Protein AF-A0A661APD1-F1 (afdb_monomer_lite)

Radius of gyration: 33.22 Å; chains: 1; bounding box: 95×35×81 Å

Secondary structure (DSSP, 8-state):
-HHHHHHHHHHHHHHHHHHHHHHHHHHHHHHHHHHHHHHPPTTEEEEEEEEEETTEEEEEEEES-HHHHHHHHHHHHH-TTEEEEEEEEEEEEEETTTEEEEEEEEEEEEPHHHH-----------HHHHHHHHHHHHHHHHHHHHTT---HHHHHHHGGGS--

pLDDT: mean 78.54, std 14.91, range [47.41, 95.19]

Structure (mmCIF, N/CA/C/O backbone):
data_AF-A0A661APD1-F1
#
_entry.id   AF-A0A661APD1-F1
#
loop_
_atom_site.group_PDB
_atom_site.id
_atom_site.type_symbol
_atom_site.label_atom_id
_atom_site.label_alt_id
_atom_site.label_comp_id
_atom_site.label_asym_id
_atom_site.label_entity_id
_atom_site.label_seq_id
_atom_site.pdbx_PDB_ins_code
_atom_site.Cartn_x
_atom_site.Cartn_y
_atom_site.Cartn_z
_atom_site.occupancy
_atom_site.B_iso_or_equiv
_atom_site.auth_seq_id
_atom_site.auth_comp_id
_atom_site.auth_asym_id
_atom_site.auth_atom_id
_atom_site.pdbx_PDB_model_num
ATOM 1 N N . MET A 1 1 ? -22.738 3.710 44.321 1.00 55.38 1 MET A N 1
ATOM 2 C CA . MET A 1 1 ? -22.842 2.287 43.919 1.00 55.38 1 MET A CA 1
ATOM 3 C C . MET A 1 1 ? -23.412 2.061 42.514 1.00 55.38 1 MET A C 1
ATOM 5 O O . MET A 1 1 ? -22.608 1.813 41.630 1.00 55.38 1 MET A O 1
ATOM 9 N N . GLN A 1 2 ? -24.725 2.163 42.228 1.00 61.28 2 GLN A N 1
ATOM 10 C CA . GLN A 1 2 ? -25.247 1.843 40.871 1.00 61.28 2 GLN A CA 1
ATOM 11 C C . GLN A 1 2 ? -24.690 2.753 39.754 1.00 61.28 2 GLN A C 1
ATOM 13 O O . GLN A 1 2 ? -24.243 2.257 38.725 1.00 61.28 2 GLN A O 1
ATOM 18 N N . LYS A 1 3 ? -24.613 4.072 39.991 1.00 72.00 3 LYS A N 1
ATOM 19 C CA . LYS A 1 3 ? -24.059 5.041 39.021 1.00 72.00 3 LYS A CA 1
ATOM 20 C C . LYS A 1 3 ? -22.561 4.853 38.737 1.00 72.00 3 LYS A C 1
ATOM 22 O O . LYS A 1 3 ? -22.103 5.121 37.631 1.00 72.00 3 LYS A O 1
ATOM 27 N N . GLU A 1 4 ? -21.791 4.389 39.719 1.00 74.38 4 GLU A N 1
ATOM 28 C CA . GLU A 1 4 ? -20.347 4.147 39.564 1.00 74.38 4 GLU A CA 1
ATOM 29 C C . GLU A 1 4 ? -20.084 2.877 38.753 1.00 74.38 4 GLU A C 1
ATOM 31 O O . GLU A 1 4 ? -19.214 2.877 37.886 1.00 74.38 4 GLU A O 1
ATOM 36 N N . ALA A 1 5 ? -20.889 1.829 38.961 1.00 74.81 5 ALA A N 1
ATOM 37 C CA . ALA A 1 5 ? -20.815 0.601 38.175 1.00 74.81 5 ALA A CA 1
ATOM 38 C C . ALA A 1 5 ? -21.171 0.834 36.695 1.00 74.81 5 ALA A C 1
ATOM 40 O O . ALA A 1 5 ? -20.518 0.282 35.811 1.00 74.81 5 ALA A O 1
ATOM 41 N N . GLU A 1 6 ? -22.168 1.676 36.401 1.00 79.25 6 GLU A N 1
ATOM 42 C CA . GLU A 1 6 ? -22.503 2.050 35.019 1.00 79.25 6 GLU A CA 1
ATOM 43 C C . GLU A 1 6 ? -21.400 2.871 34.346 1.00 79.25 6 GLU A C 1
ATOM 45 O O . GLU A 1 6 ? -21.076 2.626 33.183 1.00 79.25 6 GLU A O 1
ATOM 50 N N . LYS A 1 7 ? -20.787 3.812 35.075 1.00 84.44 7 LYS A N 1
ATOM 51 C CA . LYS A 1 7 ? -19.663 4.603 34.559 1.00 84.44 7 LYS A CA 1
ATOM 52 C C . LYS A 1 7 ? -18.468 3.708 34.220 1.00 84.44 7 LYS A C 1
ATOM 54 O O . LYS A 1 7 ? -17.923 3.823 33.125 1.00 84.44 7 LYS A O 1
ATOM 59 N N . LEU A 1 8 ? -18.133 2.771 35.109 1.00 80.81 8 LEU A N 1
ATOM 60 C CA . LEU A 1 8 ? -17.044 1.816 34.899 1.00 80.81 8 LEU A CA 1
ATOM 61 C C . LEU A 1 8 ? -17.313 0.897 33.696 1.00 80.81 8 LEU A C 1
ATOM 63 O O . LEU A 1 8 ? -16.425 0.666 32.881 1.00 80.81 8 LEU A O 1
ATOM 67 N N . LYS A 1 9 ? -18.554 0.412 33.535 1.00 81.25 9 LYS A N 1
ATOM 68 C CA . LYS A 1 9 ? -18.953 -0.394 32.369 1.00 81.25 9 LYS A CA 1
ATOM 69 C C . LYS A 1 9 ? -18.806 0.370 31.055 1.00 81.25 9 LYS A C 1
ATOM 71 O O . LYS A 1 9 ? -18.289 -0.189 30.089 1.00 81.25 9 LYS A O 1
ATOM 76 N N . ARG A 1 10 ? -19.234 1.637 31.006 1.00 82.81 10 ARG A N 1
ATOM 77 C CA . ARG A 1 10 ? -19.087 2.481 29.806 1.00 82.81 10 ARG A CA 1
ATOM 78 C C . ARG A 1 10 ? -17.623 2.699 29.449 1.00 82.81 10 ARG A C 1
ATOM 80 O O . ARG A 1 10 ? -17.262 2.581 28.285 1.00 82.81 10 ARG A O 1
ATOM 87 N N . GLU A 1 11 ? -16.787 2.963 30.447 1.00 86.00 11 GLU A N 1
ATOM 88 C CA . GLU A 1 11 ? -15.353 3.154 30.246 1.00 86.00 11 GLU A CA 1
ATOM 89 C C . GLU A 1 11 ? -14.666 1.878 29.741 1.00 86.00 11 GLU A C 1
ATOM 91 O O . GLU A 1 11 ? -13.900 1.934 28.782 1.00 86.00 11 GLU A O 1
ATOM 96 N N . LEU A 1 12 ? -14.987 0.717 30.319 1.00 81.88 12 LEU A N 1
ATOM 97 C CA . LEU A 1 12 ? -14.468 -0.573 29.855 1.00 81.88 12 LEU A CA 1
ATOM 98 C C . LEU A 1 12 ? -14.921 -0.895 28.428 1.00 81.88 12 LEU A C 1
ATOM 100 O O . LEU A 1 12 ? -14.109 -1.339 27.623 1.00 81.88 12 LEU A O 1
ATOM 104 N N . THR A 1 13 ? -16.181 -0.613 28.094 1.00 83.38 13 THR A N 1
ATOM 105 C CA . THR A 1 13 ? -16.712 -0.820 26.736 1.00 83.38 13 THR A CA 1
ATOM 106 C C . THR A 1 13 ? -16.008 0.090 25.728 1.00 83.38 13 THR A C 1
ATOM 108 O O . THR A 1 13 ? -15.604 -0.365 24.664 1.00 83.38 13 THR A O 1
ATOM 111 N N . ALA A 1 14 ? -15.786 1.361 26.077 1.00 84.75 14 ALA A N 1
ATOM 112 C CA . ALA A 1 14 ? -15.067 2.301 25.220 1.00 84.75 14 ALA A CA 1
ATOM 113 C C . ALA A 1 14 ? -13.612 1.868 24.984 1.00 84.75 14 ALA A C 1
ATOM 115 O O . ALA A 1 14 ? -13.136 1.899 23.851 1.00 84.75 14 ALA A O 1
ATOM 116 N N . ARG A 1 15 ? -12.917 1.418 26.038 1.00 85.06 15 ARG A N 1
ATOM 117 C CA . ARG A 1 15 ? -11.552 0.884 25.926 1.00 85.06 15 ARG A CA 1
ATOM 118 C C . ARG A 1 15 ? -11.511 -0.383 25.074 1.00 85.06 15 ARG A C 1
ATOM 120 O O . ARG A 1 15 ? -10.614 -0.518 24.252 1.00 85.06 15 ARG A O 1
ATOM 127 N N . MET A 1 16 ? -12.480 -1.281 25.245 1.00 83.06 16 MET A N 1
ATOM 128 C CA . MET A 1 16 ? -12.566 -2.512 24.462 1.00 83.06 16 MET A CA 1
ATOM 129 C C . MET A 1 16 ? -12.773 -2.219 22.973 1.00 83.06 16 MET A C 1
ATOM 131 O O . MET A 1 16 ? -12.037 -2.750 22.148 1.00 83.06 16 MET A O 1
ATOM 135 N N . ASN A 1 17 ? -13.703 -1.320 22.639 1.00 82.69 17 ASN A N 1
ATOM 136 C CA . ASN A 1 17 ? -13.943 -0.906 21.256 1.00 82.69 17 ASN A CA 1
ATOM 137 C C . ASN A 1 17 ? -12.695 -0.262 20.639 1.00 82.69 17 ASN A C 1
ATOM 139 O O . ASN A 1 17 ? -12.313 -0.610 19.529 1.00 82.69 17 ASN A O 1
ATOM 143 N N . ALA A 1 18 ? -12.006 0.610 21.382 1.00 83.38 18 ALA A N 1
ATOM 144 C CA . ALA A 1 18 ? -10.773 1.230 20.905 1.00 83.38 18 ALA A CA 1
ATOM 145 C C . ALA A 1 18 ? -9.669 0.198 20.617 1.00 83.38 18 ALA A C 1
ATOM 147 O O . ALA A 1 18 ? -8.973 0.308 19.611 1.00 83.38 18 ALA A O 1
ATOM 148 N N . VAL A 1 19 ? -9.511 -0.818 21.474 1.00 84.12 19 VAL A N 1
ATOM 149 C CA . VAL A 1 19 ? -8.555 -1.913 21.239 1.00 84.12 19 VAL A CA 1
ATOM 150 C C . VAL A 1 19 ? -8.942 -2.712 19.998 1.00 84.12 19 VAL A C 1
ATOM 152 O O . VAL A 1 19 ? -8.085 -3.005 19.170 1.00 84.12 19 VAL A O 1
ATOM 155 N N . GLN A 1 20 ? -10.225 -3.019 19.834 1.00 81.06 20 GLN A N 1
ATOM 156 C CA . GLN A 1 20 ? -10.708 -3.748 18.669 1.00 81.06 20 GLN A CA 1
ATOM 157 C C . GLN A 1 20 ? -10.468 -2.975 17.365 1.00 81.06 20 GLN A C 1
ATOM 159 O O . GLN A 1 20 ? -9.995 -3.550 16.387 1.00 81.06 20 GLN A O 1
ATOM 164 N N . ASP A 1 21 ? -10.731 -1.669 17.355 1.00 81.25 21 ASP A N 1
ATOM 165 C CA . ASP A 1 21 ? -10.473 -0.820 16.191 1.00 81.25 21 ASP A CA 1
ATOM 166 C C . ASP A 1 21 ? -8.981 -0.789 15.833 1.00 81.25 21 ASP A C 1
ATOM 168 O O . ASP A 1 21 ? -8.621 -0.769 14.655 1.00 81.25 21 ASP A O 1
ATOM 172 N N . LEU A 1 22 ? -8.101 -0.803 16.838 1.00 83.88 22 LEU A N 1
ATOM 173 C CA . LEU A 1 22 ? -6.654 -0.862 16.630 1.00 83.88 22 LEU A CA 1
ATOM 174 C C . LEU A 1 22 ? -6.203 -2.215 16.063 1.00 83.88 22 LEU A C 1
ATOM 176 O O . LEU A 1 22 ? -5.389 -2.233 15.138 1.00 83.88 22 LEU A O 1
ATOM 180 N N . GLU A 1 23 ? -6.738 -3.329 16.566 1.00 81.62 23 GLU A N 1
ATOM 181 C CA . GLU A 1 23 ? -6.431 -4.672 16.048 1.00 81.62 23 GLU A CA 1
ATOM 182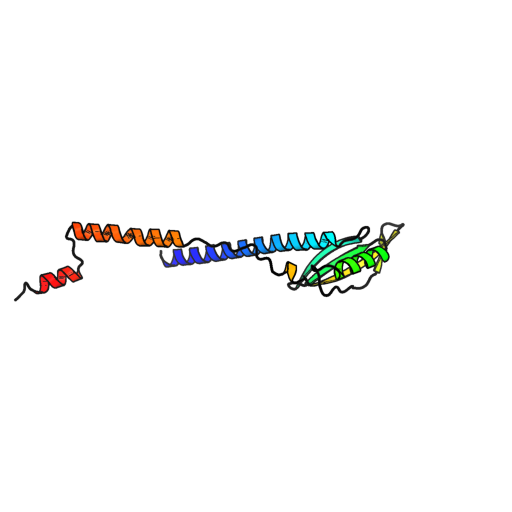 C C . GLU A 1 23 ? -6.923 -4.855 14.606 1.00 81.62 23 GLU A C 1
ATOM 184 O O . GLU A 1 23 ? -6.178 -5.328 13.744 1.00 81.62 23 GLU A O 1
ATOM 189 N N . ASN A 1 24 ? -8.134 -4.380 14.306 1.00 82.12 24 ASN A N 1
ATOM 190 C CA . ASN A 1 24 ? -8.689 -4.392 12.952 1.00 82.12 24 ASN A CA 1
ATOM 191 C C . ASN A 1 24 ? -7.800 -3.613 11.976 1.00 82.12 24 ASN A C 1
ATOM 193 O O . ASN A 1 24 ? -7.424 -4.131 10.923 1.00 82.12 24 ASN A O 1
ATOM 197 N N . LYS A 1 25 ? -7.395 -2.393 12.353 1.00 83.12 25 LYS A N 1
ATOM 198 C CA . LYS A 1 25 ? -6.484 -1.572 11.541 1.00 83.12 25 LYS A CA 1
ATOM 199 C C . LYS A 1 25 ? -5.142 -2.261 11.322 1.00 83.12 25 LYS A C 1
ATOM 201 O O . LYS A 1 25 ? -4.627 -2.245 10.208 1.00 83.12 25 LYS A O 1
ATOM 206 N N . ARG A 1 26 ? -4.564 -2.877 12.359 1.00 83.88 26 ARG A N 1
ATOM 207 C CA . ARG A 1 26 ? -3.277 -3.583 12.253 1.00 83.88 26 ARG A CA 1
ATOM 208 C C . ARG A 1 26 ? -3.333 -4.675 11.190 1.00 83.88 26 ARG A C 1
ATOM 210 O O . ARG A 1 26 ? -2.435 -4.746 10.355 1.00 83.88 26 ARG A O 1
ATOM 217 N N . ALA A 1 27 ? -4.357 -5.518 11.209 1.00 84.75 27 ALA A N 1
ATOM 218 C CA . ALA A 1 27 ? -4.457 -6.597 10.237 1.00 84.75 27 ALA A CA 1
ATOM 219 C C . ALA A 1 27 ? -4.738 -6.101 8.819 1.00 84.75 27 ALA A C 1
ATOM 221 O O . ALA A 1 27 ? -4.152 -6.624 7.871 1.00 84.75 27 ALA A O 1
ATOM 222 N N . GLN A 1 28 ? -5.556 -5.054 8.684 1.00 84.88 28 GLN A N 1
ATOM 223 C CA . GLN A 1 28 ? -5.776 -4.392 7.402 1.00 84.88 28 GLN A CA 1
ATOM 224 C C . GLN A 1 28 ? -4.443 -3.919 6.801 1.00 84.88 28 GLN A C 1
ATOM 226 O O . GLN A 1 28 ? -4.144 -4.216 5.647 1.00 84.88 28 GLN A O 1
ATOM 231 N N . TRP A 1 29 ? -3.585 -3.274 7.599 1.00 88.75 29 TRP A N 1
ATOM 232 C CA . TRP A 1 29 ? -2.254 -2.846 7.158 1.00 88.75 29 TRP A CA 1
ATOM 233 C C . TRP A 1 29 ? -1.344 -4.003 6.742 1.00 88.75 29 TRP A C 1
ATOM 235 O O . TRP A 1 29 ? -0.619 -3.881 5.756 1.00 88.75 29 TRP A O 1
ATOM 245 N N . VAL A 1 30 ? -1.387 -5.135 7.450 1.00 90.06 30 VAL A N 1
ATOM 246 C CA . VAL A 1 30 ? -0.617 -6.332 7.068 1.00 90.06 30 VAL A CA 1
ATOM 247 C C . VAL A 1 30 ? -1.055 -6.840 5.696 1.00 90.06 30 VAL A C 1
ATOM 24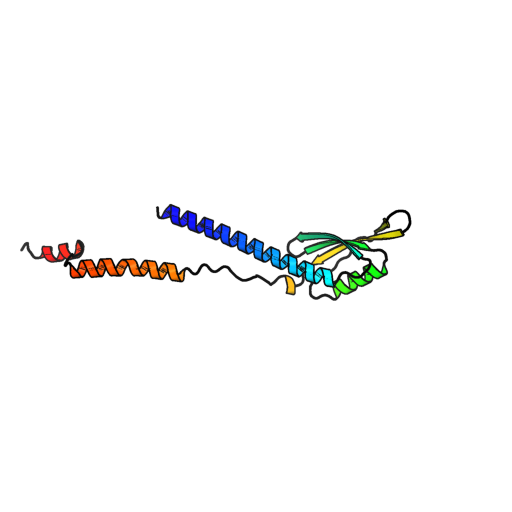9 O O . VAL A 1 30 ? -0.207 -7.157 4.860 1.00 90.06 30 VAL A O 1
ATOM 252 N N . GLN A 1 31 ? -2.360 -6.883 5.433 1.00 88.31 31 GLN A N 1
ATOM 253 C CA . GLN A 1 31 ? -2.886 -7.318 4.143 1.00 88.31 31 GLN A CA 1
ATOM 254 C C . GLN A 1 31 ? -2.542 -6.331 3.022 1.00 88.31 31 GLN A C 1
ATOM 256 O O . GLN A 1 31 ? -2.051 -6.757 1.979 1.00 88.31 31 GLN A O 1
ATOM 261 N N . ILE A 1 32 ? -2.716 -5.025 3.256 1.00 91.25 32 ILE A N 1
ATOM 262 C CA . ILE A 1 32 ? -2.346 -3.972 2.298 1.00 91.25 32 ILE A CA 1
ATOM 263 C C . ILE A 1 32 ? -0.871 -4.101 1.911 1.00 91.25 32 ILE A C 1
ATOM 265 O O . ILE A 1 32 ? -0.545 -4.126 0.727 1.00 91.25 32 ILE A O 1
ATOM 269 N N . LEU A 1 33 ? 0.026 -4.230 2.893 1.00 91.88 33 LEU A N 1
ATOM 270 C CA . LEU A 1 33 ? 1.460 -4.380 2.635 1.00 91.88 33 LEU A CA 1
ATOM 271 C C . LEU A 1 33 ? 1.791 -5.697 1.924 1.00 91.88 33 LEU A C 1
ATOM 273 O O . LEU A 1 33 ? 2.709 -5.734 1.106 1.00 91.88 33 LEU A O 1
ATOM 277 N N . THR A 1 34 ? 1.040 -6.764 2.204 1.00 92.00 34 THR A N 1
ATOM 278 C CA . THR A 1 34 ? 1.200 -8.057 1.526 1.00 92.00 34 THR A CA 1
ATOM 279 C C . THR A 1 34 ? 0.839 -7.950 0.048 1.00 92.00 34 THR A C 1
ATOM 281 O O . THR A 1 34 ? 1.607 -8.411 -0.795 1.00 92.00 34 THR A O 1
ATOM 284 N N . GLU A 1 35 ? -0.294 -7.326 -0.281 1.00 92.06 35 GLU A N 1
ATOM 285 C CA . GLU A 1 35 ? -0.680 -7.104 -1.677 1.00 92.06 35 GLU A CA 1
ATOM 286 C C . GLU A 1 35 ? 0.271 -6.128 -2.367 1.00 92.06 35 GLU A C 1
ATOM 288 O O . GLU A 1 35 ? 0.731 -6.403 -3.471 1.00 92.06 35 GLU A O 1
ATOM 293 N N . PHE A 1 36 ? 0.672 -5.051 -1.690 1.00 93.50 36 PHE A N 1
ATOM 294 C CA . PHE A 1 36 ? 1.645 -4.103 -2.224 1.00 93.50 36 PHE A CA 1
ATOM 295 C C . PHE A 1 36 ? 2.979 -4.776 -2.575 1.00 93.50 36 PHE A C 1
ATOM 297 O O . PHE A 1 36 ? 3.507 -4.574 -3.666 1.00 93.50 36 PHE A O 1
ATOM 304 N N . HIS A 1 37 ? 3.500 -5.638 -1.698 1.00 92.88 37 HIS A N 1
ATOM 305 C CA . HIS A 1 37 ? 4.760 -6.343 -1.935 1.00 92.88 37 HIS A CA 1
ATOM 306 C C . HIS A 1 37 ? 4.730 -7.223 -3.194 1.00 92.88 37 HIS A C 1
ATOM 308 O O . HIS A 1 37 ? 5.734 -7.310 -3.896 1.00 92.88 37 HIS A O 1
ATOM 314 N N . LYS A 1 38 ? 3.591 -7.851 -3.523 1.00 92.69 38 LYS A N 1
ATOM 315 C CA . LYS A 1 38 ? 3.459 -8.681 -4.739 1.00 92.69 38 LYS A CA 1
ATOM 316 C C . LYS A 1 38 ? 3.603 -7.875 -6.030 1.00 92.69 38 LYS A C 1
ATOM 318 O O . LYS A 1 38 ? 3.938 -8.436 -7.069 1.00 92.69 38 LYS A O 1
ATOM 323 N N . VAL A 1 39 ? 3.318 -6.580 -5.964 1.00 93.25 39 VAL A N 1
ATOM 324 C CA . VAL A 1 39 ? 3.267 -5.685 -7.119 1.00 93.25 39 VAL A CA 1
ATOM 325 C C . VAL A 1 39 ? 4.642 -5.073 -7.423 1.00 93.25 39 VAL A C 1
ATOM 327 O O . VAL A 1 39 ? 4.926 -4.748 -8.579 1.00 93.25 39 VAL A O 1
ATOM 330 N N . ILE A 1 40 ? 5.517 -4.955 -6.417 1.00 92.88 40 ILE A N 1
ATOM 331 C CA . ILE A 1 40 ? 6.850 -4.349 -6.546 1.00 92.88 40 ILE A CA 1
ATOM 332 C C . ILE A 1 40 ? 7.758 -5.230 -7.429 1.00 92.88 40 ILE A C 1
ATOM 334 O O . ILE A 1 40 ? 8.073 -6.362 -7.054 1.00 92.88 40 ILE A O 1
ATOM 338 N N . PRO A 1 41 ? 8.224 -4.739 -8.594 1.00 91.94 41 PRO A N 1
ATOM 339 C CA . PRO A 1 41 ? 9.146 -5.479 -9.443 1.00 91.94 41 PRO A CA 1
ATOM 340 C C . PRO A 1 41 ? 10.590 -5.371 -8.938 1.00 91.94 41 PRO A C 1
ATOM 342 O O . PRO A 1 41 ? 10.937 -4.542 -8.097 1.00 91.94 41 PRO A O 1
ATOM 345 N N . GLY A 1 42 ? 11.478 -6.171 -9.529 1.00 91.12 42 GLY A N 1
ATOM 346 C CA . GLY A 1 42 ? 12.914 -6.037 -9.294 1.00 91.12 42 GLY A CA 1
ATOM 347 C C . GLY A 1 42 ? 13.445 -4.652 -9.685 1.00 91.12 42 GLY A C 1
ATOM 348 O O . GLY A 1 42 ? 12.975 -4.038 -10.644 1.00 91.12 42 GLY A O 1
ATOM 349 N N . TYR A 1 43 ? 14.479 -4.196 -8.971 1.00 90.88 43 TYR A N 1
ATOM 350 C CA . TYR A 1 43 ? 15.164 -2.913 -9.195 1.00 90.88 43 TYR A CA 1
ATOM 351 C C . TYR A 1 43 ? 14.325 -1.653 -8.925 1.00 90.88 43 TYR A C 1
ATOM 353 O O . TYR A 1 43 ? 14.693 -0.572 -9.392 1.00 90.88 43 TYR A O 1
ATOM 361 N N . VAL A 1 44 ? 13.241 -1.793 -8.160 1.00 92.62 44 VAL A N 1
ATOM 362 C CA . VAL A 1 44 ? 12.488 -0.700 -7.536 1.00 92.62 44 VAL A CA 1
ATOM 363 C C . VAL A 1 44 ? 12.552 -0.892 -6.025 1.00 92.62 44 VAL A C 1
ATOM 365 O O . VAL A 1 44 ? 12.406 -2.008 -5.531 1.00 92.62 44 VAL A O 1
ATOM 368 N N . TRP A 1 45 ? 12.785 0.185 -5.287 1.00 91.44 45 TRP A N 1
ATOM 369 C CA . TRP A 1 45 ? 12.728 0.208 -3.832 1.00 91.44 45 TRP A CA 1
ATOM 370 C C . TRP A 1 45 ? 11.777 1.293 -3.364 1.00 91.44 45 TRP A C 1
ATOM 372 O O . TRP A 1 45 ? 11.683 2.373 -3.942 1.00 91.44 45 TRP A O 1
ATOM 382 N N . VAL A 1 46 ? 11.086 0.986 -2.278 1.00 92.81 46 VAL A N 1
ATOM 383 C CA . VAL A 1 46 ? 10.129 1.883 -1.647 1.00 92.81 46 VAL A CA 1
ATOM 384 C C . VAL A 1 46 ? 10.844 2.604 -0.513 1.00 92.81 46 VAL A C 1
ATOM 386 O O . VAL A 1 46 ? 11.373 1.964 0.392 1.00 92.81 46 VAL A O 1
ATOM 389 N N . GLU A 1 47 ? 10.869 3.932 -0.563 1.00 91.81 47 GLU A N 1
ATOM 390 C CA . GLU A 1 47 ? 11.400 4.770 0.516 1.00 91.81 47 GLU A CA 1
ATOM 391 C C . GLU A 1 47 ? 10.319 5.063 1.564 1.00 91.81 47 GLU A C 1
ATOM 393 O O . GLU A 1 47 ? 10.591 5.094 2.764 1.00 91.81 47 GLU A O 1
ATOM 398 N N . SER A 1 48 ? 9.077 5.273 1.122 1.00 93.31 48 SER A N 1
ATOM 399 C CA . SER A 1 48 ? 7.952 5.553 2.011 1.00 93.31 48 SER A CA 1
ATOM 400 C C . SER A 1 48 ? 6.657 4.937 1.499 1.00 93.31 48 SER A C 1
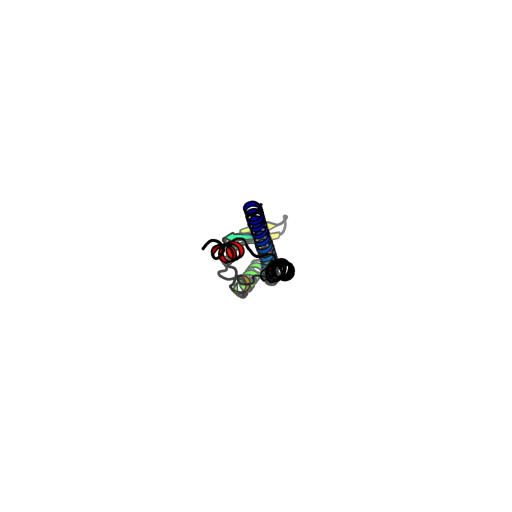ATOM 402 O O . SER A 1 48 ? 6.424 4.835 0.296 1.00 93.31 48 SER A O 1
ATOM 404 N N . PHE A 1 49 ? 5.794 4.549 2.433 1.00 93.56 49 PHE A N 1
ATOM 405 C CA . PHE A 1 49 ? 4.442 4.075 2.164 1.00 93.56 49 PHE A CA 1
ATOM 406 C C . PHE A 1 49 ? 3.533 4.624 3.260 1.00 93.56 49 PHE A C 1
ATOM 408 O O . PHE A 1 49 ? 3.698 4.277 4.430 1.00 93.56 49 PHE A O 1
ATOM 415 N N . GLN A 1 50 ? 2.661 5.569 2.912 1.00 92.38 50 GLN A N 1
ATOM 416 C CA . GLN A 1 50 ? 1.878 6.329 3.886 1.00 92.38 50 GLN A CA 1
ATOM 417 C C . GLN A 1 50 ? 0.461 6.569 3.378 1.00 92.38 50 GLN A C 1
ATOM 419 O O . GLN A 1 50 ? 0.255 6.919 2.220 1.00 92.38 50 GLN A O 1
ATOM 424 N N . GLU A 1 51 ? -0.514 6.450 4.269 1.00 91.25 51 GLU A N 1
ATOM 425 C CA . GLU A 1 51 ? -1.887 6.875 4.011 1.00 91.25 51 GLU A CA 1
ATOM 426 C C . GLU A 1 51 ? -2.017 8.371 4.334 1.00 91.25 51 GLU A C 1
ATOM 428 O O . GLU A 1 51 ? -1.785 8.789 5.470 1.00 91.25 51 GLU A O 1
ATOM 433 N N . LYS A 1 52 ? -2.352 9.200 3.336 1.00 90.19 52 LYS A N 1
ATOM 434 C CA . LYS A 1 52 ? -2.564 10.648 3.543 1.00 90.19 52 LYS A CA 1
ATOM 435 C C . LYS A 1 52 ? -3.996 10.978 3.938 1.00 90.19 52 LYS A C 1
ATOM 437 O O . LYS A 1 52 ? -4.257 11.968 4.615 1.00 90.19 52 LYS A O 1
ATOM 442 N N . THR A 1 53 ? -4.940 10.201 3.440 1.00 87.12 53 THR A N 1
ATOM 443 C CA . THR A 1 53 ? -6.382 10.375 3.626 1.00 87.12 53 THR A CA 1
ATOM 444 C C . THR A 1 53 ? -6.981 8.974 3.650 1.00 87.12 53 THR A C 1
ATOM 446 O O . THR A 1 53 ? -6.395 8.108 3.005 1.00 87.12 53 THR A O 1
ATOM 449 N N . PRO A 1 54 ? -8.085 8.715 4.376 1.00 84.81 54 PRO A N 1
ATOM 450 C CA . PRO A 1 54 ? -8.661 7.376 4.454 1.00 84.81 54 PRO A CA 1
ATOM 451 C C . PRO A 1 54 ? -8.837 6.744 3.068 1.00 84.81 54 PRO A C 1
ATOM 453 O O . PRO A 1 54 ? -9.604 7.251 2.251 1.00 84.81 54 PRO A O 1
ATOM 456 N N . GLY A 1 55 ? -8.098 5.669 2.799 1.00 85.19 55 GLY A N 1
ATOM 457 C CA . GLY A 1 55 ? -8.114 4.964 1.519 1.00 85.19 55 GLY A CA 1
ATOM 458 C C . GLY A 1 55 ? -7.183 5.505 0.430 1.00 85.19 55 GLY A C 1
ATOM 459 O O . GLY A 1 55 ? -7.064 4.846 -0.593 1.00 85.19 55 GLY A O 1
ATOM 460 N N . THR A 1 56 ? -6.495 6.633 0.621 1.00 91.88 56 THR A N 1
ATOM 461 C CA . THR A 1 56 ? -5.524 7.187 -0.341 1.00 91.88 56 THR A CA 1
ATOM 462 C C . THR A 1 56 ? -4.101 7.060 0.188 1.00 91.88 56 THR A C 1
ATOM 464 O O . THR A 1 56 ? -3.714 7.664 1.197 1.00 91.88 56 THR A O 1
ATOM 467 N N . ILE A 1 57 ? -3.297 6.308 -0.551 1.00 93.31 57 ILE A N 1
ATOM 468 C CA . ILE A 1 57 ? -1.921 5.965 -0.232 1.00 93.31 57 ILE A CA 1
ATOM 469 C C . ILE A 1 57 ? -0.979 6.732 -1.151 1.00 93.31 57 ILE A C 1
ATOM 471 O O . ILE A 1 57 ? -1.171 6.802 -2.362 1.00 93.31 57 ILE A O 1
ATOM 475 N N . VAL A 1 58 ? 0.074 7.281 -0.558 1.00 94.88 58 VAL A N 1
ATOM 476 C CA . VAL A 1 58 ? 1.201 7.865 -1.273 1.00 94.88 58 VAL A CA 1
ATOM 477 C C . VAL A 1 58 ? 2.445 7.055 -0.956 1.00 94.88 58 VAL A C 1
ATOM 479 O O . VAL A 1 58 ? 2.769 6.807 0.209 1.00 94.88 58 VAL A O 1
ATOM 482 N N . THR A 1 59 ? 3.156 6.663 -2.005 1.00 94.44 59 THR A N 1
ATOM 483 C CA . THR A 1 59 ? 4.442 5.987 -1.897 1.00 94.44 59 THR A CA 1
ATOM 484 C C . THR A 1 59 ? 5.509 6.752 -2.658 1.00 94.44 59 THR A C 1
ATOM 486 O O . THR A 1 59 ? 5.283 7.207 -3.779 1.00 94.44 59 THR A O 1
ATOM 489 N N . ASN A 1 60 ? 6.670 6.909 -2.030 1.00 94.00 60 ASN A N 1
ATOM 490 C CA . ASN A 1 60 ? 7.869 7.377 -2.707 1.00 94.00 60 ASN A CA 1
ATOM 491 C C . ASN A 1 60 ? 8.762 6.174 -2.960 1.00 94.00 60 ASN A C 1
ATOM 493 O O . ASN A 1 60 ? 8.962 5.334 -2.077 1.00 94.00 60 ASN A O 1
ATOM 497 N N . CYS A 1 61 ? 9.292 6.096 -4.167 1.00 92.62 61 CYS A N 1
ATOM 498 C CA . CYS A 1 61 ? 10.135 5.005 -4.602 1.00 92.62 61 CYS A CA 1
ATOM 499 C C . CYS A 1 61 ? 11.336 5.572 -5.346 1.00 92.62 61 CYS A C 1
ATOM 501 O O . CYS A 1 61 ? 11.237 6.623 -5.982 1.00 92.62 61 CYS A O 1
ATOM 503 N N . ASP A 1 62 ? 12.440 4.832 -5.353 1.00 91.94 62 ASP A N 1
ATOM 504 C CA . ASP A 1 62 ? 13.381 4.979 -6.451 1.00 91.94 62 ASP A CA 1
ATOM 505 C C . ASP A 1 62 ? 13.559 3.659 -7.207 1.00 91.94 62 ASP A C 1
ATOM 507 O O . ASP A 1 62 ? 13.257 2.568 -6.724 1.00 91.94 62 ASP A O 1
ATOM 511 N N . GLY A 1 63 ? 14.008 3.760 -8.451 1.00 91.06 63 GLY A N 1
ATOM 512 C CA . GLY A 1 63 ? 14.285 2.615 -9.302 1.00 91.06 63 GLY A CA 1
ATOM 513 C C . GLY A 1 63 ? 15.501 2.851 -10.181 1.00 91.06 63 GLY A C 1
ATOM 514 O O . GLY A 1 63 ? 15.836 3.984 -10.524 1.00 91.06 63 GLY A O 1
ATOM 515 N N . TYR A 1 64 ? 16.172 1.771 -10.575 1.00 88.69 64 TYR A N 1
ATOM 516 C CA . TYR A 1 64 ? 17.371 1.876 -11.417 1.00 88.69 64 TYR A CA 1
ATOM 517 C C . TYR A 1 64 ? 17.066 2.200 -12.881 1.00 88.69 64 TYR A C 1
ATOM 519 O O . TYR A 1 64 ? 17.904 2.779 -13.561 1.00 88.69 64 TYR A O 1
ATOM 527 N N . THR A 1 65 ? 15.902 1.800 -13.406 1.00 89.19 65 THR A N 1
ATOM 528 C CA . THR A 1 65 ? 15.585 1.960 -14.834 1.00 89.19 65 THR A CA 1
ATOM 529 C C . THR A 1 65 ? 14.134 2.365 -15.048 1.00 89.19 65 THR A C 1
ATOM 531 O O . THR A 1 65 ? 13.243 1.890 -14.347 1.00 89.19 65 THR A O 1
ATOM 534 N N . LEU A 1 66 ? 13.878 3.156 -16.092 1.00 90.00 66 LEU A N 1
ATOM 535 C CA . LEU A 1 66 ? 12.520 3.500 -16.536 1.00 90.00 66 LEU A CA 1
ATOM 536 C C . LEU A 1 66 ? 11.670 2.258 -16.843 1.00 90.00 66 LEU A C 1
ATOM 538 O O . LEU A 1 66 ? 10.471 2.253 -16.585 1.00 90.00 66 LEU A O 1
ATOM 542 N N . LYS A 1 67 ? 12.287 1.177 -17.339 1.00 92.94 67 LYS A N 1
ATOM 543 C CA . LYS A 1 67 ? 11.597 -0.098 -17.586 1.00 92.94 67 LYS A CA 1
ATOM 544 C C . LYS A 1 67 ? 11.071 -0.727 -16.293 1.00 92.94 67 LYS A C 1
ATOM 546 O O . LYS A 1 67 ? 9.957 -1.249 -16.284 1.00 92.94 67 LYS A O 1
ATOM 551 N N . ALA A 1 68 ? 11.855 -0.682 -15.216 1.00 91.75 68 ALA A N 1
ATOM 552 C CA . ALA A 1 68 ? 11.433 -1.194 -13.915 1.00 91.75 68 ALA A CA 1
ATOM 553 C C . ALA A 1 68 ? 10.259 -0.374 -13.357 1.00 91.75 68 ALA A C 1
ATOM 555 O O . ALA A 1 68 ? 9.278 -0.955 -12.902 1.00 91.75 68 ALA A O 1
ATOM 556 N N . ILE A 1 69 ? 10.303 0.957 -13.508 1.00 92.50 69 ILE A N 1
ATOM 557 C CA . ILE A 1 69 ? 9.191 1.849 -13.136 1.00 92.50 69 ILE A CA 1
ATOM 558 C C . ILE A 1 69 ? 7.942 1.518 -13.953 1.00 92.50 69 ILE A C 1
ATOM 560 O O . ILE A 1 69 ? 6.884 1.297 -13.384 1.00 92.50 69 ILE A O 1
ATOM 564 N N . ALA A 1 70 ? 8.054 1.407 -15.278 1.00 93.06 70 ALA A N 1
ATOM 565 C CA . ALA A 1 70 ? 6.913 1.077 -16.132 1.00 93.06 70 ALA A CA 1
ATOM 566 C C . ALA A 1 70 ? 6.283 -0.273 -15.757 1.00 93.06 70 ALA A C 1
ATOM 568 O O . ALA A 1 70 ? 5.065 -0.390 -15.696 1.00 93.06 70 ALA A O 1
ATOM 569 N N . THR A 1 71 ? 7.110 -1.276 -15.445 1.00 94.94 71 THR A N 1
ATOM 570 C CA . THR A 1 71 ? 6.628 -2.585 -14.977 1.00 94.94 71 THR A CA 1
ATOM 571 C C . THR A 1 71 ? 5.876 -2.449 -13.655 1.00 94.94 71 THR A C 1
ATOM 573 O O . THR A 1 71 ? 4.817 -3.044 -13.493 1.00 94.94 71 THR A O 1
ATOM 576 N N . PHE A 1 72 ? 6.381 -1.629 -12.732 1.00 94.38 72 PHE A N 1
ATOM 577 C CA . PHE A 1 72 ? 5.714 -1.377 -11.458 1.00 94.38 72 PHE A CA 1
ATOM 578 C C . PHE A 1 72 ? 4.337 -0.740 -11.651 1.00 94.38 72 PHE A C 1
ATOM 580 O O . PHE A 1 72 ? 3.363 -1.187 -11.053 1.00 94.38 72 PHE A O 1
ATOM 587 N N . LEU A 1 73 ? 4.248 0.258 -12.533 1.00 93.00 73 LEU A N 1
ATOM 588 C CA . LEU A 1 73 ? 2.990 0.928 -12.856 1.00 93.00 73 LEU A CA 1
ATOM 589 C C . LEU A 1 73 ? 1.982 -0.027 -13.492 1.00 93.00 73 LEU A C 1
ATOM 591 O O . LEU A 1 73 ? 0.823 -0.034 -13.093 1.00 93.00 73 LEU A O 1
ATOM 595 N N . ILE A 1 74 ? 2.428 -0.869 -14.427 1.00 93.94 74 ILE A N 1
ATOM 596 C CA . ILE A 1 74 ? 1.576 -1.894 -15.041 1.00 93.94 74 ILE A CA 1
ATOM 597 C C . ILE A 1 74 ? 1.055 -2.857 -13.974 1.00 93.94 74 ILE A C 1
ATOM 599 O O . ILE A 1 74 ? -0.145 -3.111 -13.930 1.00 93.94 74 ILE A O 1
ATOM 603 N N . ASN A 1 75 ? 1.930 -3.350 -13.091 1.00 94.69 75 ASN A N 1
ATOM 604 C CA . ASN A 1 75 ? 1.527 -4.266 -12.029 1.00 94.69 75 ASN A CA 1
ATOM 605 C C . ASN A 1 75 ? 0.494 -3.611 -11.096 1.00 94.69 75 ASN A C 1
ATOM 607 O O . ASN A 1 75 ? -0.510 -4.244 -10.777 1.00 94.69 75 ASN A O 1
ATOM 611 N N . LEU A 1 76 ? 0.711 -2.349 -10.698 1.00 93.06 76 LEU A N 1
ATOM 612 C CA . LEU A 1 76 ? -0.215 -1.592 -9.846 1.00 93.06 76 LEU A CA 1
ATOM 613 C C . LEU A 1 76 ? -1.583 -1.443 -10.513 1.00 93.06 76 LEU A C 1
ATOM 615 O O . LEU A 1 76 ? -2.592 -1.788 -9.909 1.00 93.06 76 LEU A O 1
ATOM 619 N N . MET A 1 77 ? -1.609 -1.001 -11.772 1.00 91.62 77 MET A N 1
ATOM 620 C CA . MET A 1 77 ? -2.844 -0.818 -12.541 1.00 91.62 77 MET A CA 1
ATOM 621 C C . MET A 1 77 ? -3.576 -2.132 -12.839 1.00 91.62 77 MET A C 1
ATOM 623 O O . MET A 1 77 ? -4.779 -2.120 -13.069 1.00 91.62 77 MET A O 1
ATOM 627 N N . SER A 1 78 ? -2.856 -3.254 -12.883 1.00 92.31 78 SER A N 1
ATOM 628 C CA . SER A 1 78 ? -3.442 -4.580 -13.105 1.00 92.31 78 SER A CA 1
ATOM 629 C C . SER A 1 78 ? -3.959 -5.248 -11.831 1.00 92.31 78 SER A C 1
ATOM 631 O O . SER A 1 78 ? -4.593 -6.296 -11.915 1.00 92.31 78 SER A O 1
ATOM 633 N N . SER A 1 79 ? -3.637 -4.698 -10.659 1.00 91.56 79 SER A N 1
ATOM 634 C CA . SER A 1 79 ? -3.984 -5.308 -9.380 1.00 91.56 79 SER A CA 1
ATOM 635 C C . SER A 1 79 ? -5.373 -4.877 -8.918 1.00 91.56 79 SER A C 1
ATOM 637 O O . SER A 1 79 ? -5.675 -3.691 -8.897 1.00 91.56 79 SER A O 1
ATOM 639 N N . ASP A 1 80 ? -6.175 -5.820 -8.426 1.00 90.12 80 ASP A N 1
ATOM 640 C CA . ASP A 1 80 ? -7.487 -5.519 -7.821 1.00 90.12 80 ASP A CA 1
ATOM 641 C C . ASP A 1 80 ? -7.368 -4.827 -6.442 1.00 90.12 80 ASP A C 1
ATOM 643 O O . ASP A 1 80 ? -8.360 -4.453 -5.811 1.00 90.12 80 ASP A O 1
ATOM 647 N N . ALA A 1 81 ? -6.140 -4.713 -5.930 1.00 89.75 81 ALA A N 1
ATOM 648 C CA . ALA A 1 81 ? -5.821 -4.151 -4.625 1.00 89.75 81 ALA A CA 1
ATOM 649 C C . ALA A 1 81 ? -5.726 -2.620 -4.636 1.00 89.75 81 ALA A C 1
ATOM 651 O O . ALA A 1 81 ? -5.955 -2.001 -3.594 1.00 89.75 81 ALA A O 1
ATOM 652 N N . PHE A 1 82 ? -5.383 -2.012 -5.776 1.00 92.62 82 PHE A N 1
ATOM 653 C CA . PHE A 1 82 ? -5.119 -0.579 -5.884 1.00 92.62 82 PHE A CA 1
ATOM 654 C C . PHE A 1 82 ? -5.813 0.021 -7.106 1.00 92.62 82 PHE A C 1
ATOM 656 O O . PHE A 1 82 ? -5.631 -0.442 -8.225 1.00 92.62 82 PHE A O 1
ATOM 663 N N . ASP A 1 83 ? -6.5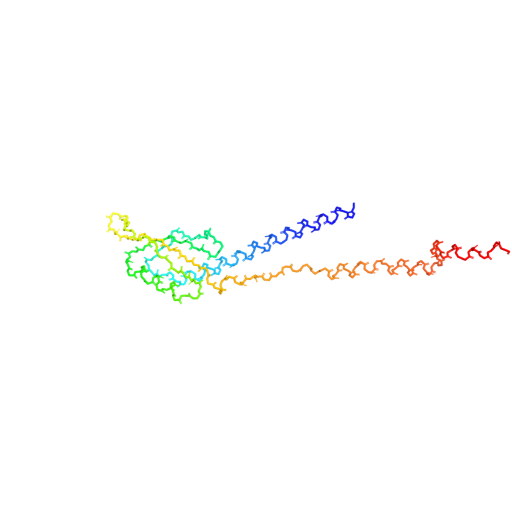47 1.107 -6.883 1.00 92.38 83 ASP A N 1
ATOM 664 C CA . ASP A 1 83 ? -7.292 1.846 -7.899 1.00 92.38 83 ASP A CA 1
ATOM 665 C C . ASP A 1 83 ? -6.732 3.265 -8.066 1.00 92.38 83 ASP A C 1
ATOM 667 O O . ASP A 1 83 ? -6.062 3.790 -7.178 1.00 92.38 83 ASP A O 1
ATOM 671 N N . ASN A 1 84 ? -7.064 3.935 -9.175 1.00 92.94 84 ASN A N 1
ATOM 672 C CA . ASN A 1 84 ? -6.703 5.341 -9.432 1.00 92.94 84 ASN A CA 1
ATOM 673 C C . ASN A 1 84 ? -5.202 5.629 -9.226 1.00 92.94 84 ASN A C 1
ATOM 675 O O . ASN A 1 84 ? -4.819 6.517 -8.466 1.00 92.94 84 ASN A O 1
ATOM 679 N N . VAL A 1 85 ? -4.353 4.833 -9.875 1.00 93.50 85 VAL A N 1
ATOM 680 C CA . VAL A 1 85 ? -2.896 4.965 -9.788 1.00 93.50 85 VAL A CA 1
ATOM 681 C C . VAL A 1 85 ? -2.442 6.192 -10.582 1.00 93.50 85 VAL A C 1
ATOM 683 O O . VAL A 1 85 ? -2.540 6.227 -11.807 1.00 93.50 85 VAL A O 1
ATOM 686 N N . GLU A 1 86 ? -1.905 7.182 -9.880 1.00 93.00 86 GLU A N 1
ATOM 687 C CA . GLU A 1 86 ? -1.364 8.419 -10.432 1.00 93.00 86 GLU A CA 1
ATOM 688 C C . GLU A 1 86 ? 0.130 8.526 -10.140 1.00 93.00 86 GLU A C 1
ATOM 690 O O . GLU A 1 86 ? 0.585 8.340 -9.010 1.00 93.00 86 GLU A O 1
ATOM 695 N N . VAL A 1 87 ? 0.906 8.871 -11.162 1.00 92.50 87 VAL A N 1
ATOM 696 C CA . VAL A 1 87 ? 2.362 9.001 -11.057 1.00 92.50 87 VAL A CA 1
ATOM 697 C C . VAL A 1 87 ? 2.737 10.471 -11.030 1.00 92.50 87 VAL A C 1
ATOM 699 O O . VAL A 1 87 ? 2.310 11.247 -11.884 1.00 92.50 87 VAL A O 1
ATOM 702 N N . GLY A 1 88 ? 3.543 10.846 -10.042 1.00 90.38 88 GLY A N 1
ATOM 703 C CA . GLY A 1 88 ? 4.128 12.174 -9.931 1.00 90.38 88 GLY A CA 1
ATOM 704 C C . GLY A 1 88 ? 5.315 12.380 -10.874 1.00 90.38 88 GLY A C 1
ATOM 705 O O . GLY A 1 88 ? 5.525 11.656 -11.847 1.00 90.38 88 GLY A O 1
ATOM 706 N N . SER A 1 89 ? 6.132 13.390 -10.575 1.00 87.31 89 SER A N 1
ATOM 707 C CA . SER A 1 89 ? 7.354 13.636 -11.338 1.00 87.31 89 SER A CA 1
ATOM 708 C C . SER A 1 89 ? 8.380 12.521 -11.119 1.00 87.31 89 SER A C 1
ATOM 710 O O . SER A 1 89 ? 8.617 12.076 -9.996 1.00 87.31 89 SER A O 1
ATOM 712 N N . ILE A 1 90 ? 9.005 12.091 -12.216 1.00 91.12 90 ILE A N 1
ATOM 713 C CA . ILE A 1 90 ? 10.128 11.154 -12.207 1.00 91.12 90 ILE A CA 1
ATOM 714 C C . ILE A 1 90 ? 11.402 11.978 -12.376 1.00 91.12 90 ILE A C 1
ATOM 716 O O . ILE A 1 90 ? 11.605 12.605 -13.415 1.00 91.12 90 ILE A O 1
ATOM 720 N N . ASN A 1 91 ? 12.256 11.983 -11.356 1.00 90.00 91 ASN A N 1
ATOM 721 C CA . ASN A 1 91 ? 13.483 12.773 -11.323 1.00 90.00 91 ASN A CA 1
ATOM 722 C C . ASN A 1 91 ? 14.704 11.858 -11.336 1.00 90.00 91 ASN A C 1
ATOM 724 O O . ASN A 1 91 ? 14.766 10.887 -10.586 1.00 90.00 91 ASN A O 1
ATOM 728 N N . GLU A 1 92 ? 15.707 12.178 -12.147 1.00 88.06 92 GLU A N 1
ATOM 729 C CA . GLU A 1 92 ? 16.970 11.441 -12.137 1.00 88.06 92 GLU A CA 1
ATOM 730 C C . GLU A 1 92 ? 17.775 11.775 -10.868 1.00 88.06 92 GLU A C 1
ATOM 732 O O . GLU A 1 92 ? 18.007 12.939 -10.536 1.00 88.06 92 GLU A O 1
ATOM 737 N N . LYS A 1 93 ? 18.214 10.742 -10.147 1.00 84.50 93 LYS A N 1
ATOM 738 C CA . LYS A 1 93 ? 18.997 10.826 -8.910 1.00 84.50 93 LYS A CA 1
ATOM 739 C C . LYS A 1 93 ? 20.294 10.058 -9.121 1.00 84.50 93 LYS A C 1
ATOM 741 O O . LYS A 1 93 ? 20.287 8.888 -9.497 1.00 84.50 93 LYS A O 1
ATOM 746 N N . LYS A 1 94 ? 21.439 10.695 -8.872 1.00 76.88 94 LYS A N 1
ATOM 747 C CA . LYS A 1 94 ? 22.729 9.992 -8.885 1.00 76.88 94 LYS A CA 1
ATOM 748 C C . LYS A 1 94 ? 22.866 9.187 -7.599 1.00 76.88 94 LYS A C 1
ATOM 750 O O . LYS A 1 94 ? 22.974 9.759 -6.517 1.00 76.88 94 LYS A O 1
ATOM 755 N N . ILE A 1 95 ? 22.888 7.867 -7.723 1.00 64.62 95 ILE A N 1
ATOM 756 C CA . ILE A 1 95 ? 23.097 6.947 -6.609 1.00 64.62 95 ILE A CA 1
ATOM 757 C C . ILE A 1 95 ? 24.590 6.610 -6.596 1.00 64.62 95 ILE A C 1
ATOM 759 O O . ILE A 1 95 ? 25.102 5.951 -7.499 1.00 64.62 95 ILE A O 1
ATOM 763 N N . ALA A 1 96 ? 25.296 7.132 -5.589 1.00 57.25 96 ALA A N 1
ATOM 764 C CA . ALA A 1 96 ? 26.704 6.853 -5.292 1.00 57.25 96 ALA A CA 1
ATOM 765 C C . ALA A 1 96 ? 27.650 6.879 -6.518 1.00 57.25 96 ALA A C 1
ATOM 767 O O . ALA A 1 96 ? 28.072 5.839 -7.013 1.00 57.25 96 ALA A O 1
ATOM 768 N N . ASN A 1 97 ? 28.010 8.081 -6.987 1.00 61.22 97 ASN A N 1
ATOM 769 C CA . ASN A 1 97 ? 29.118 8.417 -7.909 1.00 61.22 97 ASN A CA 1
ATOM 770 C C . ASN A 1 97 ? 29.303 7.637 -9.234 1.00 61.22 97 ASN A C 1
ATOM 772 O O . ASN A 1 97 ? 30.180 8.021 -10.007 1.00 61.22 97 ASN A O 1
ATOM 776 N N . LYS A 1 98 ? 28.514 6.604 -9.556 1.00 59.75 98 LYS A N 1
ATOM 777 C CA . LYS A 1 98 ? 28.660 5.828 -10.803 1.00 59.75 98 LYS A CA 1
ATOM 778 C C . LYS A 1 98 ? 27.358 5.387 -11.473 1.00 59.75 98 LYS A C 1
ATOM 780 O O . LYS A 1 98 ? 27.419 5.050 -12.649 1.00 59.75 98 LYS A O 1
ATOM 785 N N . SER A 1 99 ? 26.208 5.417 -10.794 1.00 65.44 99 SER A N 1
ATOM 786 C CA . SER A 1 99 ? 24.936 4.976 -11.391 1.00 65.44 99 SER A CA 1
ATOM 787 C C . SER A 1 99 ? 23.866 6.053 -11.246 1.00 65.44 99 SER A C 1
ATOM 789 O O . SER A 1 99 ? 23.652 6.567 -10.147 1.00 65.44 99 SER A O 1
ATOM 791 N N . SER A 1 100 ? 23.193 6.411 -12.339 1.00 77.38 100 SER A N 1
ATOM 792 C CA . SER A 1 100 ? 21.946 7.166 -12.253 1.00 77.38 100 SER A CA 1
ATOM 793 C C . SER A 1 100 ? 20.779 6.213 -12.010 1.00 77.38 100 SER A C 1
ATOM 795 O O . SER A 1 100 ? 20.724 5.112 -12.554 1.00 77.38 100 SER A O 1
ATOM 797 N N . GLY A 1 101 ? 19.883 6.622 -11.123 1.00 85.69 101 GLY A N 1
ATOM 798 C CA . GLY A 1 101 ? 18.573 6.026 -10.919 1.00 85.69 101 GLY A CA 1
ATOM 799 C C . GLY A 1 101 ? 17.508 7.110 -11.011 1.00 85.69 101 GLY A C 1
ATOM 800 O O . GLY A 1 101 ? 17.794 8.257 -11.354 1.00 85.69 101 GLY A O 1
ATOM 801 N N . TYR A 1 102 ? 16.280 6.756 -10.678 1.00 91.31 102 TYR A N 1
ATOM 802 C CA . TYR A 1 102 ? 15.123 7.629 -10.801 1.00 91.31 102 TYR A CA 1
ATOM 803 C C . TYR A 1 102 ? 14.313 7.589 -9.522 1.00 91.31 102 TYR A C 1
ATOM 805 O O . TYR A 1 102 ? 13.918 6.509 -9.103 1.00 91.31 102 TYR A O 1
ATOM 813 N N . SER A 1 103 ? 14.031 8.750 -8.950 1.00 92.31 103 SER A N 1
ATOM 814 C CA . SER A 1 103 ? 13.102 8.915 -7.839 1.00 92.31 103 SER A CA 1
ATOM 815 C C . SER A 1 103 ? 11.739 9.332 -8.370 1.00 92.31 103 SER A C 1
ATOM 817 O O . SER A 1 103 ? 11.657 10.190 -9.253 1.00 92.31 103 SER A O 1
ATOM 819 N N . PHE A 1 104 ? 10.675 8.728 -7.860 1.00 93.44 104 PHE A N 1
ATOM 820 C CA . PHE A 1 104 ? 9.309 9.009 -8.283 1.00 93.44 104 PHE A CA 1
ATOM 821 C C . PHE A 1 104 ? 8.325 8.788 -7.136 1.00 93.44 104 PHE A C 1
ATOM 823 O O . PHE A 1 104 ? 8.577 8.028 -6.201 1.00 93.44 104 PHE A O 1
ATOM 830 N 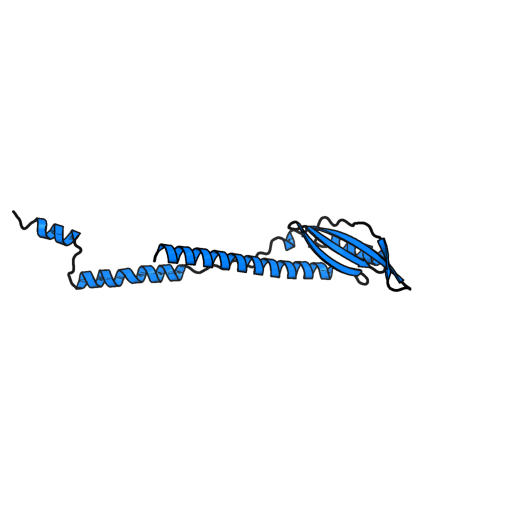N . SER A 1 105 ? 7.184 9.462 -7.218 1.00 94.38 105 SER A N 1
ATOM 831 C CA . SER A 1 105 ? 6.077 9.277 -6.286 1.00 94.38 105 SER A CA 1
ATOM 832 C C . SER A 1 105 ? 4.865 8.706 -7.003 1.00 94.38 105 SER A C 1
ATOM 834 O O . SER A 1 105 ? 4.616 9.003 -8.173 1.00 94.38 105 SER A O 1
ATOM 836 N N . ILE A 1 106 ? 4.110 7.880 -6.292 1.00 94.94 106 ILE A N 1
ATOM 837 C CA . ILE A 1 106 ? 2.838 7.342 -6.759 1.00 94.94 106 ILE A CA 1
ATOM 838 C C . ILE A 1 106 ? 1.782 7.644 -5.709 1.00 94.94 106 ILE A C 1
ATOM 840 O O . ILE A 1 106 ? 1.991 7.415 -4.516 1.00 94.94 106 ILE A O 1
ATOM 844 N N . THR A 1 107 ? 0.643 8.139 -6.174 1.00 95.19 107 THR A N 1
ATOM 845 C CA . THR A 1 107 ? -0.589 8.231 -5.396 1.00 95.19 107 THR A CA 1
ATOM 846 C C . THR A 1 107 ? -1.543 7.161 -5.904 1.00 95.19 107 THR A C 1
ATOM 848 O O . THR A 1 107 ? -1.665 6.963 -7.107 1.00 95.19 107 THR A O 1
ATOM 851 N N . MET A 1 108 ? -2.187 6.435 -5.002 1.00 94.19 108 MET A N 1
ATOM 852 C CA . MET A 1 108 ? -3.138 5.381 -5.344 1.00 94.19 108 MET A CA 1
ATOM 853 C C . MET A 1 108 ? -4.239 5.305 -4.292 1.00 94.19 108 MET A C 1
ATOM 855 O O . MET A 1 108 ? -4.037 5.699 -3.144 1.00 94.19 108 MET A O 1
ATOM 859 N N . ASN A 1 109 ? -5.388 4.761 -4.667 1.00 93.69 109 ASN A N 1
ATOM 860 C CA . ASN A 1 109 ? -6.484 4.467 -3.757 1.00 93.69 109 ASN A CA 1
ATOM 861 C C . ASN A 1 109 ? -6.533 2.968 -3.441 1.00 93.69 109 ASN A C 1
ATOM 863 O O . ASN A 1 109 ? -6.179 2.134 -4.271 1.00 93.69 109 ASN A O 1
ATOM 867 N N . LEU A 1 110 ? -6.977 2.615 -2.238 1.00 90.81 110 LEU A N 1
ATOM 868 C CA . LEU A 1 110 ? -7.235 1.232 -1.853 1.00 90.81 110 LEU A CA 1
ATOM 869 C C . LEU A 1 110 ? -8.453 0.697 -2.601 1.00 90.81 110 LEU A C 1
ATOM 871 O O . LEU A 1 110 ? -9.536 1.284 -2.548 1.00 90.81 110 LEU A O 1
ATOM 875 N N . GLY A 1 111 ? -8.269 -0.451 -3.245 1.00 86.62 111 GLY A N 1
ATOM 876 C CA . GLY A 1 111 ? -9.333 -1.178 -3.913 1.00 86.62 111 GLY A CA 1
ATOM 877 C C . GLY A 1 111 ? -10.386 -1.685 -2.932 1.00 86.62 111 GLY A C 1
ATOM 878 O O . GLY A 1 111 ? -10.128 -1.934 -1.747 1.00 86.62 111 GLY A O 1
ATOM 879 N N . SER A 1 112 ? -11.604 -1.872 -3.438 1.00 77.19 112 SER A N 1
ATOM 880 C CA . SER A 1 112 ? -12.764 -2.312 -2.643 1.00 77.19 112 SER A CA 1
ATOM 881 C C . SER A 1 112 ? -12.531 -3.624 -1.873 1.00 77.19 112 SER A C 1
ATOM 883 O O . SER A 1 112 ? -13.058 -3.802 -0.769 1.00 77.19 112 SER A O 1
ATOM 885 N N . VAL A 1 113 ? -11.682 -4.509 -2.407 1.00 75.50 113 VAL A N 1
ATOM 886 C CA . VAL A 1 113 ? -11.297 -5.793 -1.800 1.00 75.50 113 VAL A CA 1
ATOM 887 C C . VAL A 1 113 ? -10.601 -5.603 -0.445 1.00 75.50 113 VAL A C 1
ATOM 889 O O . VAL A 1 113 ? -10.835 -6.379 0.479 1.00 75.50 113 VAL A O 1
ATOM 892 N N . LEU A 1 114 ? -9.793 -4.550 -0.295 1.00 74.69 114 LEU A N 1
ATOM 893 C CA . LEU A 1 114 ? -9.011 -4.272 0.919 1.00 74.69 114 LEU A CA 1
ATOM 894 C C . LEU A 1 114 ? -9.724 -3.345 1.914 1.00 74.69 114 LEU A C 1
ATOM 896 O O . LEU A 1 114 ? -9.276 -3.178 3.050 1.00 74.69 114 LEU A O 1
ATOM 900 N N . ASN A 1 115 ? -10.844 -2.744 1.510 1.00 66.69 115 ASN A N 1
ATOM 901 C CA . ASN A 1 115 ? -11.584 -1.784 2.330 1.00 66.69 115 ASN A CA 1
ATOM 902 C C . ASN A 1 115 ? -12.630 -2.452 3.256 1.00 66.69 115 ASN A C 1
ATOM 904 O O . ASN A 1 115 ? -13.176 -1.811 4.147 1.00 66.69 115 ASN A O 1
ATOM 908 N N . SER A 1 116 ? -12.930 -3.743 3.065 1.00 58.97 116 SER A N 1
ATOM 909 C CA . SER A 1 116 ? -14.110 -4.396 3.663 1.00 58.97 116 SER A CA 1
ATOM 910 C C . SER A 1 116 ? -13.833 -5.414 4.779 1.00 58.97 116 SER A C 1
ATOM 912 O O . SER A 1 116 ? -14.778 -5.897 5.405 1.00 58.97 116 SER A O 1
ATOM 914 N N . GLN A 1 117 ? -12.575 -5.743 5.081 1.00 54.38 117 GLN A N 1
ATOM 915 C CA . GLN A 1 117 ? -12.267 -6.771 6.083 1.00 54.38 117 GLN A CA 1
ATOM 916 C C . GLN A 1 117 ? -12.207 -6.194 7.505 1.00 54.38 117 GLN A C 1
ATOM 918 O O . GLN A 1 117 ? -11.152 -5.824 8.011 1.00 54.38 117 GLN A O 1
ATOM 923 N N . GLN A 1 118 ? -13.359 -6.150 8.180 1.00 56.38 118 GLN A N 1
ATOM 924 C CA . GLN A 1 118 ? -13.409 -6.052 9.641 1.00 56.38 118 GLN A CA 1
ATOM 925 C C . GLN A 1 118 ? -13.126 -7.441 10.231 1.00 56.38 118 GLN A C 1
ATOM 927 O O . GLN A 1 118 ? -13.873 -8.385 9.961 1.00 56.38 118 GLN A O 1
ATOM 932 N N . LEU A 1 119 ? -12.068 -7.593 11.036 1.00 55.62 119 LEU A N 1
ATOM 933 C CA . LEU A 1 119 ? -11.778 -8.845 11.744 1.00 55.62 119 LEU A CA 1
ATOM 934 C C . LEU A 1 119 ? -12.748 -9.040 12.918 1.00 55.62 119 LEU A C 1
ATOM 936 O O . LEU A 1 119 ? -12.391 -8.905 14.083 1.00 55.62 119 LEU A O 1
ATOM 940 N N . GLY A 1 120 ? -13.998 -9.374 12.600 1.00 58.31 120 GLY A N 1
ATOM 941 C CA . GLY A 1 120 ? -15.029 -9.714 13.577 1.00 58.31 120 GLY A CA 1
ATOM 942 C C . GLY A 1 120 ? -15.332 -8.616 14.605 1.00 58.31 120 GLY A C 1
ATOM 943 O O . GLY A 1 120 ? -14.809 -7.499 14.571 1.00 58.31 120 GLY A O 1
ATOM 944 N N . GLN A 1 121 ? -16.231 -8.944 15.534 1.00 56.22 121 GLN A N 1
ATOM 945 C CA . GLN A 1 121 ? -16.570 -8.084 16.660 1.00 56.22 121 GLN A CA 1
ATOM 946 C C . GLN A 1 121 ? -16.371 -8.818 17.976 1.00 56.22 121 GLN A C 1
ATOM 948 O O . GLN A 1 121 ? -16.843 -9.944 18.127 1.00 56.22 121 GLN A O 1
ATOM 953 N N . PHE A 1 122 ? -15.693 -8.188 18.941 1.00 52.97 122 PHE A N 1
ATOM 954 C CA . PHE A 1 122 ? -15.676 -8.708 20.302 1.00 52.97 122 PHE A CA 1
ATOM 955 C C . PHE A 1 122 ? -17.078 -8.529 20.884 1.00 52.97 122 PHE A C 1
ATOM 957 O O . PHE A 1 122 ? -17.472 -7.445 21.311 1.00 52.97 122 PHE A O 1
ATOM 964 N N . VAL A 1 123 ? -17.858 -9.605 20.870 1.00 57.41 123 VAL A N 1
ATOM 965 C CA . VAL A 1 123 ? -19.162 -9.648 21.524 1.00 57.41 123 VAL A CA 1
ATOM 966 C C . VAL A 1 123 ? -18.932 -10.048 22.975 1.00 57.41 123 VAL A C 1
ATOM 968 O O . VAL A 1 123 ? -18.481 -11.154 23.268 1.00 57.41 123 VAL A O 1
ATOM 971 N N . ILE A 1 124 ? -19.227 -9.138 23.905 1.00 58.12 124 ILE A N 1
ATOM 972 C CA . ILE A 1 124 ? -19.337 -9.505 25.317 1.00 58.12 124 ILE A CA 1
ATOM 973 C C . ILE A 1 124 ? -20.620 -10.325 25.442 1.00 58.12 124 ILE A C 1
ATOM 975 O O . ILE A 1 124 ? -21.709 -9.771 25.311 1.00 58.12 124 ILE A O 1
ATOM 979 N N . ASP A 1 125 ? -20.500 -11.626 25.701 1.00 56.19 125 ASP A N 1
ATOM 980 C CA . ASP A 1 125 ? -21.639 -12.488 26.024 1.00 56.19 125 ASP A CA 1
ATOM 981 C C . ASP A 1 125 ? -22.292 -12.015 27.338 1.00 56.19 125 ASP A C 1
ATOM 983 O O . ASP A 1 125 ? -21.922 -12.413 28.446 1.00 56.19 125 ASP A O 1
ATOM 987 N N . THR A 1 126 ? -23.267 -11.111 27.235 1.00 59.62 126 THR A N 1
ATOM 988 C CA . THR A 1 126 ? -24.048 -10.599 28.373 1.00 59.62 126 THR A CA 1
ATOM 989 C C . THR A 1 126 ? -25.122 -11.581 28.839 1.00 59.62 126 THR A C 1
ATOM 991 O O . THR A 1 126 ? -25.651 -11.431 29.942 1.00 59.62 126 THR A O 1
ATOM 994 N N . THR A 1 127 ? -25.390 -12.625 28.054 1.00 57.25 127 THR A N 1
ATOM 995 C CA . THR A 1 127 ? -26.371 -13.689 28.322 1.00 57.25 127 THR A CA 1
ATOM 996 C C . THR A 1 127 ? -26.165 -14.344 29.692 1.00 57.25 127 THR A C 1
ATOM 998 O O . THR A 1 127 ? -27.113 -14.483 30.465 1.00 57.25 127 THR A O 1
ATOM 1001 N N . LYS A 1 128 ? -24.914 -14.627 30.079 1.00 56.22 128 LYS A N 1
ATOM 1002 C CA . LYS A 1 128 ? -24.587 -15.231 31.387 1.00 56.22 128 LYS A CA 1
ATOM 1003 C C . LYS A 1 128 ? -24.858 -14.306 32.578 1.00 56.22 128 LYS A C 1
ATOM 1005 O O . LYS A 1 128 ? -25.123 -14.772 33.684 1.00 56.22 128 LYS A O 1
ATOM 1010 N N . VAL A 1 129 ? -24.796 -12.988 32.383 1.00 56.38 129 VAL A N 1
ATOM 1011 C CA . VAL A 1 129 ? -25.026 -12.005 33.457 1.00 56.38 129 VAL A CA 1
ATOM 1012 C C . VAL A 1 129 ? -26.521 -11.878 33.764 1.00 56.38 129 VAL A C 1
ATOM 1014 O O . VAL A 1 129 ? -26.899 -11.718 34.928 1.00 56.38 129 VAL A O 1
ATOM 1017 N N . GLU A 1 130 ? -27.381 -12.005 32.751 1.00 51.44 130 GLU A N 1
ATOM 1018 C CA . GLU A 1 130 ? -28.833 -11.973 32.938 1.00 51.44 130 GLU A CA 1
ATOM 1019 C C . GLU A 1 130 ? -29.355 -13.210 33.681 1.00 51.44 130 GLU A C 1
ATOM 1021 O O . GLU A 1 130 ? -30.177 -13.061 34.591 1.00 51.44 130 GLU A O 1
ATOM 1026 N N . GLU A 1 131 ? -28.833 -14.404 33.381 1.00 53.81 131 GLU A N 1
ATOM 1027 C CA . GLU A 1 131 ? -29.210 -15.652 34.068 1.00 53.81 131 GLU A CA 1
ATOM 1028 C C . GLU A 1 131 ? -28.880 -15.609 35.568 1.00 53.81 131 GLU A C 1
ATOM 1030 O O . GLU A 1 131 ? -29.726 -15.913 36.416 1.00 53.81 131 GLU A O 1
ATOM 1035 N N . VAL A 1 132 ? -27.681 -15.133 35.918 1.00 55.59 132 VAL A N 1
ATOM 1036 C CA . VAL A 1 132 ? -27.244 -14.995 37.318 1.00 55.59 132 VAL A CA 1
ATOM 1037 C C . VAL A 1 132 ? -28.062 -13.935 38.071 1.00 55.59 132 VAL A C 1
ATOM 1039 O O . VAL A 1 132 ? -28.280 -14.064 39.279 1.00 55.59 132 VAL A O 1
ATOM 1042 N N . SER A 1 133 ? -28.561 -12.901 37.383 1.00 51.53 133 SER A N 1
ATOM 1043 C CA . SER A 1 133 ? -29.429 -11.886 37.999 1.00 51.53 133 SER A CA 1
ATOM 1044 C C . SER A 1 133 ? -30.836 -12.419 38.306 1.00 51.53 133 SER A C 1
ATOM 1046 O O . SER A 1 133 ? -31.367 -12.155 39.387 1.00 51.53 133 SER A O 1
ATOM 1048 N N . LYS A 1 134 ? -31.408 -13.242 37.415 1.00 50.44 134 LYS A N 1
ATOM 1049 C CA . LYS A 1 134 ? -32.732 -13.860 37.599 1.00 50.44 134 LYS A CA 1
ATOM 1050 C C . LYS A 1 134 ? -32.725 -14.944 38.685 1.00 50.44 134 LYS A C 1
ATOM 1052 O O . LYS A 1 134 ? -33.703 -15.076 39.419 1.00 50.44 134 LYS A O 1
ATOM 1057 N N . GLY A 1 135 ? -31.609 -15.656 38.871 1.00 50.66 135 GLY A N 1
ATOM 1058 C CA . GLY A 1 135 ? -31.473 -16.693 39.904 1.00 50.66 135 GLY A CA 1
ATOM 1059 C C . GLY A 1 135 ? -31.497 -16.185 41.356 1.00 50.66 135 GLY A C 1
ATOM 1060 O O . GLY A 1 135 ? -31.908 -16.916 42.257 1.00 50.66 135 GLY A O 1
ATOM 1061 N N . LYS A 1 136 ? -31.117 -14.924 41.616 1.00 48.62 136 LYS A N 1
ATOM 1062 C CA . LYS A 1 136 ? -31.039 -14.380 42.990 1.00 48.62 136 LYS A CA 1
ATOM 1063 C C . LYS A 1 136 ? -32.397 -13.996 43.602 1.00 48.62 136 LYS A C 1
ATOM 1065 O O . LYS A 1 136 ? -32.488 -13.883 44.822 1.00 48.62 136 LYS A O 1
ATOM 1070 N N . GLY A 1 137 ? -33.452 -13.835 42.796 1.00 47.59 137 GLY A N 1
ATOM 1071 C CA . GLY A 1 137 ? -34.794 -13.467 43.278 1.00 47.59 137 GLY A CA 1
ATOM 1072 C C . GLY A 1 137 ? -35.647 -14.650 43.759 1.00 47.59 137 GLY A C 1
ATOM 1073 O O . GLY A 1 137 ? -36.371 -14.535 44.749 1.00 47.59 137 GLY A O 1
ATOM 1074 N N . GLY A 1 138 ? -35.529 -15.813 43.107 1.00 51.59 138 GLY A N 1
ATOM 1075 C CA . GLY A 1 138 ? -36.403 -16.967 43.367 1.00 51.59 138 GLY A CA 1
ATOM 1076 C C . GLY A 1 138 ? -36.162 -17.658 44.715 1.00 51.59 138 GLY A C 1
ATOM 1077 O O . GLY A 1 138 ? -37.101 -18.156 45.342 1.00 51.59 138 GLY A O 1
ATOM 1078 N N . PHE A 1 139 ? -34.923 -17.644 45.215 1.00 52.97 139 PHE A N 1
ATOM 1079 C CA . PHE A 1 139 ? -34.581 -18.255 46.504 1.00 52.97 139 PHE A CA 1
ATOM 1080 C C . PHE A 1 139 ? -35.166 -17.472 47.692 1.00 52.97 139 PHE A C 1
ATOM 1082 O O . PHE A 1 139 ? -35.734 -18.053 48.616 1.00 52.97 139 PHE A O 1
ATOM 1089 N N . VAL A 1 140 ? -35.101 -16.139 47.650 1.00 59.84 140 VAL A N 1
ATOM 1090 C CA . VAL A 1 140 ? -35.605 -15.275 48.732 1.00 59.84 140 VAL A CA 1
ATOM 1091 C C . VAL A 1 140 ? -37.136 -15.290 48.786 1.00 59.84 140 VAL A C 1
ATOM 1093 O O . VAL A 1 140 ? -37.719 -15.333 49.869 1.00 59.84 140 VAL A O 1
ATOM 1096 N N . GLN A 1 141 ? -37.801 -15.324 47.630 1.00 60.16 141 GLN A N 1
ATOM 1097 C CA . GLN A 1 141 ? -39.263 -15.327 47.545 1.00 60.16 141 GLN A CA 1
ATOM 1098 C C . GLN A 1 141 ? -39.869 -16.674 47.975 1.00 60.16 141 GLN A C 1
ATOM 1100 O O . GLN A 1 141 ? -40.825 -16.705 48.752 1.00 60.16 141 GLN A O 1
ATOM 1105 N N . SER A 1 142 ? -39.262 -17.792 47.559 1.00 62.59 142 SER A N 1
ATOM 1106 C CA . SER A 1 142 ? -39.694 -19.132 47.980 1.00 62.59 142 SER A CA 1
ATOM 1107 C C . SER A 1 142 ? -39.463 -19.373 49.475 1.00 62.59 142 SER A C 1
ATOM 1109 O O . SER A 1 142 ? -40.343 -19.913 50.146 1.00 62.59 142 SER A O 1
ATOM 1111 N N . THR A 1 143 ? -38.348 -18.899 50.035 1.00 60.19 143 THR A N 1
ATOM 1112 C CA . THR A 1 143 ? -38.043 -19.054 51.469 1.00 60.19 143 THR A CA 1
ATOM 1113 C C . THR A 1 143 ? -38.965 -18.200 52.349 1.00 60.19 143 THR A C 1
ATOM 1115 O O . THR A 1 143 ? -39.463 -18.694 53.358 1.00 60.19 143 THR A O 1
ATOM 1118 N N . ARG A 1 144 ? -39.293 -16.960 51.944 1.00 64.00 144 ARG A N 1
ATOM 1119 C CA . ARG A 1 144 ? -40.284 -16.117 52.649 1.00 64.00 144 ARG A CA 1
ATOM 1120 C C . ARG A 1 144 ? -41.681 -16.741 52.655 1.00 64.00 144 ARG A C 1
ATOM 1122 O O . ARG A 1 144 ? -42.332 -16.728 53.694 1.00 64.00 144 ARG A O 1
ATOM 1129 N N . SER A 1 145 ? -42.102 -17.347 51.539 1.00 64.69 145 SER A N 1
ATOM 1130 C CA . SER A 1 145 ? -43.393 -18.048 51.462 1.00 64.69 145 SER A CA 1
ATOM 1131 C C . SER A 1 145 ? -43.453 -19.284 52.371 1.00 64.69 145 SER A C 1
ATOM 1133 O O . SER A 1 145 ? -44.443 -19.480 53.068 1.00 64.69 145 SER A O 1
ATOM 1135 N N . LYS A 1 146 ? -42.367 -20.071 52.439 1.00 68.31 146 LYS A N 1
ATOM 1136 C CA . LYS A 1 146 ? -42.270 -21.264 53.298 1.00 68.31 146 LYS A CA 1
ATOM 1137 C C . LYS A 1 146 ? -42.197 -20.929 54.789 1.00 68.31 146 LYS A C 1
ATOM 1139 O O . LYS A 1 146 ? -42.630 -21.731 55.605 1.00 68.31 146 LYS A O 1
ATOM 1144 N N . LEU A 1 147 ? -41.673 -19.753 55.138 1.00 69.94 147 LEU A N 1
ATOM 1145 C CA . LEU A 1 147 ? -41.622 -19.237 56.510 1.00 69.94 147 LEU A CA 1
ATOM 1146 C C . LEU A 1 147 ? -42.891 -18.461 56.914 1.00 69.94 147 LEU A C 1
ATOM 1148 O O . LEU A 1 147 ? -42.934 -17.911 58.010 1.00 69.94 147 LEU A O 1
ATOM 1152 N N . GLY A 1 148 ? -43.908 -18.379 56.044 1.00 65.62 148 GLY A N 1
ATOM 1153 C CA . GLY A 1 148 ? -45.154 -17.657 56.329 1.00 65.62 148 GLY A CA 1
ATOM 1154 C C . GLY A 1 148 ? -44.977 -16.141 56.489 1.00 65.62 148 GLY A C 1
ATOM 1155 O O . GLY A 1 148 ? -45.811 -15.477 57.100 1.00 65.62 148 GLY A O 1
ATOM 1156 N N . LEU A 1 149 ? -43.884 -15.578 55.967 1.00 69.81 149 LEU A N 1
ATOM 1157 C CA . LEU A 1 149 ? -43.571 -14.157 56.082 1.00 69.81 149 LEU A CA 1
ATOM 1158 C C . LEU A 1 149 ? -44.230 -13.396 54.928 1.00 69.81 149 LEU A C 1
ATOM 1160 O O . LEU A 1 149 ? -43.716 -13.361 53.809 1.00 69.81 149 LEU A O 1
ATOM 1164 N N . TYR A 1 150 ? -45.381 -12.789 55.211 1.00 68.38 150 TYR A N 1
ATOM 1165 C CA . TYR A 1 150 ? -46.139 -11.991 54.249 1.00 68.38 150 TYR A CA 1
ATOM 1166 C C . TYR A 1 150 ? -45.544 -10.589 54.063 1.00 68.38 150 TYR A C 1
ATOM 1168 O O . TYR A 1 150 ? -45.047 -9.968 55.005 1.00 68.38 150 TYR A O 1
ATOM 1176 N N . ASP A 1 151 ? -45.632 -10.056 52.842 1.00 69.94 151 ASP A N 1
ATOM 1177 C CA . ASP A 1 151 ? -45.253 -8.668 52.573 1.00 69.94 151 ASP A CA 1
ATOM 1178 C C . ASP A 1 151 ? -46.202 -7.681 53.271 1.00 69.94 151 ASP A C 1
ATOM 1180 O O . ASP A 1 151 ? -47.392 -7.941 53.464 1.00 69.94 151 ASP A O 1
ATOM 1184 N N . LYS A 1 152 ? -45.677 -6.495 53.608 1.00 65.81 152 LYS A N 1
ATOM 1185 C CA . LYS A 1 152 ? -46.364 -5.447 54.389 1.00 65.81 152 LYS A CA 1
ATOM 1186 C C . LYS A 1 152 ? -47.747 -5.070 53.833 1.00 65.81 152 LYS A C 1
ATOM 1188 O O . LYS A 1 152 ? -48.651 -4.748 54.598 1.00 65.81 152 LYS A O 1
ATOM 1193 N N . ALA A 1 153 ? -47.925 -5.131 52.513 1.00 68.06 153 ALA A N 1
ATOM 1194 C CA . ALA A 1 153 ? -49.201 -4.864 51.850 1.00 68.06 153 ALA A CA 1
ATOM 1195 C C . ALA A 1 153 ? -50.225 -6.004 52.025 1.00 68.06 153 ALA A C 1
ATOM 1197 O O . ALA A 1 153 ? -51.411 -5.736 52.208 1.00 68.06 153 ALA A O 1
ATOM 1198 N N . ALA A 1 154 ? -49.769 -7.260 52.009 1.00 67.44 154 ALA A N 1
ATOM 1199 C CA . ALA A 1 154 ? -50.613 -8.431 52.235 1.00 67.44 154 ALA A CA 1
ATOM 1200 C C . ALA A 1 154 ? -51.025 -8.539 53.711 1.00 67.44 154 ALA A C 1
ATOM 1202 O O . ALA A 1 154 ? -52.200 -8.751 53.998 1.00 67.44 154 ALA A O 1
ATOM 1203 N N . ALA A 1 155 ? -50.098 -8.273 54.639 1.00 65.75 155 ALA A N 1
ATOM 1204 C CA . ALA A 1 155 ? -50.405 -8.189 56.067 1.00 65.75 155 ALA A CA 1
ATOM 1205 C C . ALA A 1 155 ? -51.467 -7.110 56.347 1.00 65.75 155 ALA A C 1
ATOM 1207 O O . ALA A 1 155 ? -52.460 -7.370 57.020 1.00 65.75 155 ALA A O 1
ATOM 1208 N N . LYS A 1 156 ? -51.329 -5.918 55.751 1.00 68.38 156 LYS A N 1
ATOM 1209 C CA . LYS A 1 156 ? -52.290 -4.818 55.934 1.00 68.38 156 LYS A CA 1
ATOM 1210 C C . LYS A 1 156 ? -53.715 -5.170 55.478 1.00 68.38 156 LYS A C 1
ATOM 1212 O O . LYS A 1 156 ? -54.660 -4.723 56.115 1.00 68.38 156 LYS A O 1
ATOM 1217 N N . LYS A 1 157 ? -53.875 -5.981 54.424 1.00 71.62 157 LYS A N 1
ATOM 1218 C CA . LYS A 1 157 ? -55.190 -6.475 53.976 1.00 71.62 157 LYS A CA 1
ATOM 1219 C C . LYS A 1 157 ? -55.793 -7.513 54.922 1.00 71.62 157 LYS A C 1
ATOM 1221 O O . LYS A 1 157 ? -56.997 -7.487 55.135 1.00 71.62 157 LYS A O 1
ATOM 1226 N N . MET A 1 158 ? -54.981 -8.399 55.502 1.00 65.31 158 MET A N 1
ATOM 1227 C CA . MET A 1 158 ? -55.479 -9.407 56.450 1.00 65.31 158 MET A CA 1
ATOM 1228 C C . MET A 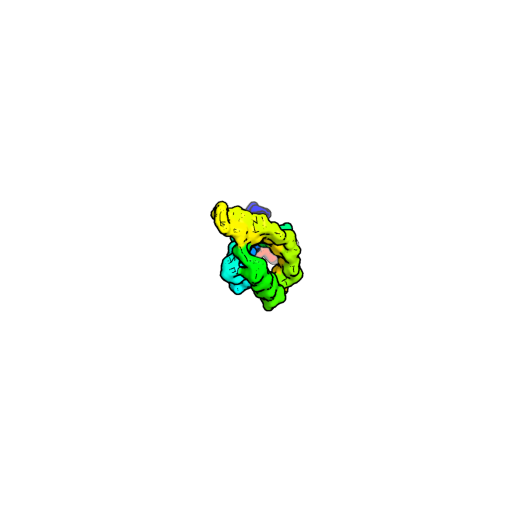1 158 ? -55.928 -8.784 57.778 1.00 65.31 158 MET A C 1
ATOM 1230 O O . MET A 1 158 ? -56.910 -9.228 58.359 1.00 65.31 158 MET A O 1
ATOM 1234 N N . PHE A 1 159 ? -55.255 -7.723 58.232 1.00 61.91 159 PHE A N 1
ATOM 1235 C CA . PHE A 1 159 ? -55.609 -7.016 59.470 1.00 61.91 159 PHE A CA 1
ATOM 1236 C C . PHE A 1 159 ? -56.708 -5.952 59.299 1.00 61.91 159 PHE A C 1
ATOM 1238 O O . PHE A 1 159 ? -57.171 -5.401 60.292 1.00 61.91 159 PHE A O 1
ATOM 1245 N N . GLN A 1 160 ? -57.156 -5.663 58.072 1.00 65.38 160 GLN A N 1
ATOM 1246 C CA . GLN A 1 160 ? -58.228 -4.689 57.820 1.00 65.38 160 GLN A CA 1
ATOM 1247 C C . GLN A 1 160 ? -59.635 -5.203 58.165 1.00 65.38 160 GLN A C 1
ATOM 1249 O O . GLN A 1 160 ? -60.541 -4.388 58.266 1.00 65.38 160 GLN A O 1
ATOM 1254 N N . GLY A 1 161 ? -59.818 -6.512 58.370 1.00 60.50 161 GLY A N 1
ATOM 1255 C CA . GLY A 1 161 ? -61.109 -7.118 58.729 1.00 60.50 161 GLY A CA 1
ATOM 1256 C C . GLY A 1 161 ? -61.272 -7.477 60.210 1.00 60.50 161 GLY A C 1
ATOM 1257 O O . GLY A 1 161 ? -62.168 -8.242 60.531 1.00 60.50 161 GLY A O 1
ATOM 1258 N N . ILE A 1 162 ? -60.383 -7.008 61.095 1.00 58.84 162 ILE A N 1
ATOM 1259 C CA . ILE A 1 162 ? -60.395 -7.350 62.537 1.00 58.84 162 ILE A CA 1
ATOM 1260 C C . ILE A 1 162 ? -60.949 -6.196 63.403 1.00 58.84 162 ILE A C 1
ATOM 1262 O O . ILE A 1 162 ? -61.029 -6.319 64.618 1.00 58.84 162 ILE A O 1
ATOM 1266 N N . ASN A 1 163 ? -61.369 -5.083 62.792 1.00 55.25 163 ASN A N 1
ATOM 1267 C CA . ASN A 1 163 ? -61.856 -3.892 63.499 1.00 55.25 163 ASN A CA 1
ATOM 1268 C C . ASN A 1 163 ? -63.285 -3.470 63.089 1.00 55.25 163 ASN A C 1
ATOM 1270 O O . ASN A 1 163 ? -63.553 -2.275 63.005 1.00 55.25 163 ASN A O 1
ATOM 1274 N N . ASP A 1 164 ? -64.169 -4.445 62.863 1.00 47.41 164 ASP A N 1
ATOM 1275 C CA . ASP A 1 164 ? -65.632 -4.284 62.946 1.00 47.41 164 ASP A CA 1
ATOM 1276 C C . ASP A 1 164 ? -66.197 -5.321 63.929 1.00 47.41 164 ASP A C 1
ATOM 1278 O O . ASP A 1 164 ? -65.772 -6.500 63.841 1.00 47.41 164 ASP A O 1
#

Foldseek 3Di:
DVVVVVVVVVVVVVVQVVVLVVVQVVVLVVVLVVLLVVLQDPQKDWPDWDDPDVQKIKTKIKGQDPVSVVSSQVSQPPDLQWADKDKDDWAWDDDPPPGIIIIIMIMIGGHPVSPPDRPDDPDDPCVVVVVVVVVVPPVVVVVCVVVVNDDPVVVVVVVVPVPD

Sequence (164 aa):
MQKEAEKLKRELTARMNAVQDLENKRAQWVQILTEFHKVIPGYVWVESFQEKTPGTIVTNCDGYTLKAIATFLINLMSSDAFDNVEVGSINEKKIANKSSGYSFSITMNLGSVLNSQQLGQFVIDTTKVEEVSKGKGGFVQSTRSKLGLYDKAAAKKMFQGIND